Protein AF-A0A2U1PX44-F1 (afdb_monomer)

Mean predicted aligned error: 11.72 Å

InterPro domains:
  IPR012340 Nucleic acid-binding, OB-fold [G3DSA:2.40.50.140] (2-81)
  IPR012340 Nucleic acid-binding, OB-fold [G3DSA:2.40.50.140] (97-171)
  IPR012340 Nucleic acid-binding, OB-fold [SSF50249] (4-76)
  IPR012340 Nucleic acid-binding, OB-fold [SSF50249] (118-171)

Radius of gyration: 23.35 Å; Cα contacts (8 Å, |Δi|>4): 193; chains: 1; bounding box: 57×43×51 Å

Structure (mmCIF, N/CA/C/O backbone):
data_AF-A0A2U1PX44-F1
#
_entry.id   AF-A0A2U1PX44-F1
#
loop_
_atom_site.group_PDB
_atom_site.id
_atom_site.type_symbol
_atom_site.label_atom_id
_atom_site.label_alt_id
_atom_site.label_comp_id
_atom_site.label_asym_id
_atom_site.label_entity_id
_atom_site.label_seq_id
_atom_site.pdbx_PDB_ins_code
_atom_site.Cartn_x
_atom_site.Cartn_y
_atom_site.Cartn_z
_atom_site.occupancy
_atom_site.B_iso_or_equiv
_atom_site.auth_seq_id
_atom_site.auth_comp_id
_atom_site.auth_asym_id
_atom_site.auth_atom_id
_atom_site.pdbx_PDB_model_num
ATOM 1 N N . MET A 1 1 ? -5.163 -4.670 8.787 1.00 37.50 1 MET A N 1
ATOM 2 C CA . MET A 1 1 ? -5.429 -3.212 8.756 1.00 37.50 1 MET A CA 1
ATOM 3 C C . MET A 1 1 ? -4.093 -2.482 8.843 1.00 37.50 1 MET A C 1
ATOM 5 O O . MET A 1 1 ? -3.293 -2.815 9.706 1.00 37.50 1 MET A O 1
ATOM 9 N N . SER A 1 2 ? -3.795 -1.532 7.958 1.00 38.81 2 SER A N 1
ATOM 10 C CA . SER A 1 2 ? -2.548 -0.756 8.057 1.00 38.81 2 SER A CA 1
ATOM 11 C C . SER A 1 2 ? -2.774 0.462 8.952 1.00 38.81 2 SER A C 1
ATOM 13 O O . SER A 1 2 ? -3.614 1.300 8.639 1.00 38.81 2 SER A O 1
ATOM 15 N N . ILE A 1 3 ? -2.041 0.560 10.062 1.00 51.91 3 ILE A N 1
ATOM 16 C CA . ILE A 1 3 ? -2.049 1.731 10.943 1.00 51.91 3 ILE A CA 1
ATOM 17 C C . ILE A 1 3 ? -0.907 2.643 10.494 1.00 51.9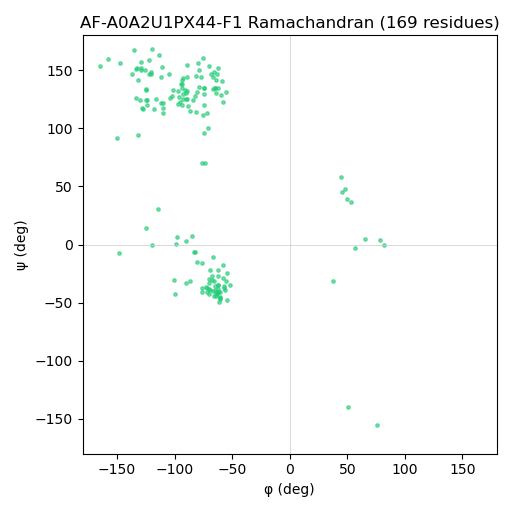1 3 ILE A C 1
ATOM 19 O O . ILE A 1 3 ? 0.258 2.245 10.475 1.00 51.91 3 ILE A O 1
ATOM 23 N N . ALA A 1 4 ? -1.230 3.870 10.097 1.00 47.62 4 ALA A N 1
ATOM 24 C CA . ALA A 1 4 ? -0.239 4.862 9.699 1.00 47.62 4 ALA A CA 1
ATOM 25 C C . ALA A 1 4 ? -0.179 5.976 10.745 1.00 47.62 4 ALA A C 1
ATOM 27 O O . ALA A 1 4 ? -1.179 6.649 10.983 1.00 47.62 4 ALA A O 1
ATOM 28 N N . ASN A 1 5 ? 1.000 6.204 11.329 1.00 45.47 5 ASN A N 1
ATOM 29 C CA . ASN A 1 5 ? 1.290 7.446 12.039 1.00 45.47 5 ASN A CA 1
ATOM 30 C C . ASN A 1 5 ? 2.309 8.241 11.220 1.00 45.47 5 ASN A C 1
ATOM 32 O O . ASN A 1 5 ? 3.438 7.782 11.064 1.00 45.47 5 ASN A O 1
ATOM 36 N N . SER A 1 6 ? 1.854 9.390 10.704 1.00 48.84 6 SER A N 1
ATOM 37 C CA . SER A 1 6 ? 2.526 10.548 10.076 1.00 48.84 6 SER A CA 1
ATOM 38 C C . SER A 1 6 ? 3.749 10.360 9.153 1.00 48.84 6 SER A C 1
ATOM 40 O O . SER A 1 6 ? 3.867 11.139 8.212 1.00 48.84 6 SER A O 1
ATOM 42 N N . ARG A 1 7 ? 4.630 9.363 9.322 1.00 52.38 7 ARG A N 1
ATOM 43 C CA . ARG A 1 7 ? 5.693 8.953 8.370 1.00 52.38 7 ARG A CA 1
ATOM 44 C C . ARG A 1 7 ? 6.034 7.455 8.376 1.00 52.38 7 ARG A C 1
ATOM 46 O O . ARG A 1 7 ? 6.789 7.010 7.516 1.00 52.38 7 ARG A O 1
ATOM 53 N N . ASN A 1 8 ? 5.483 6.669 9.304 1.00 62.00 8 ASN A N 1
ATOM 54 C CA . ASN A 1 8 ? 5.722 5.231 9.412 1.00 62.00 8 ASN A CA 1
ATOM 55 C C . ASN A 1 8 ? 4.393 4.467 9.380 1.00 62.00 8 ASN A C 1
ATOM 57 O O . ASN A 1 8 ? 3.496 4.716 10.185 1.00 62.00 8 ASN A O 1
ATOM 61 N N . SER A 1 9 ? 4.278 3.527 8.442 1.00 70.56 9 SER A N 1
ATOM 62 C CA . SER A 1 9 ? 3.198 2.544 8.417 1.00 70.56 9 SER A CA 1
ATOM 63 C C . SER A 1 9 ? 3.617 1.296 9.190 1.00 70.56 9 SER A C 1
ATOM 65 O O . SER A 1 9 ? 4.722 0.780 9.005 1.00 70.56 9 SER A O 1
ATOM 67 N N . VAL A 1 10 ? 2.726 0.822 10.056 1.00 81.62 10 VAL A N 1
ATOM 68 C CA . VAL A 1 10 ? 2.842 -0.450 10.767 1.00 81.62 10 VAL A CA 1
ATOM 69 C C . VAL A 1 10 ? 1.584 -1.259 10.483 1.00 81.62 10 VAL A C 1
ATOM 71 O O . VAL A 1 10 ? 0.464 -0.752 10.517 1.00 81.62 10 VAL A O 1
ATOM 74 N N . GLU A 1 11 ? 1.767 -2.525 10.148 1.00 84.62 11 GLU A N 1
ATOM 75 C CA . GLU A 1 11 ? 0.656 -3.434 9.905 1.00 84.62 11 GLU A CA 1
ATOM 76 C C . GLU A 1 11 ? 0.107 -3.956 11.233 1.00 84.62 11 GLU A C 1
ATOM 78 O O . GLU A 1 11 ? 0.881 -4.395 12.082 1.00 84.62 11 GLU A O 1
ATOM 83 N N . LEU A 1 12 ? -1.215 -3.902 11.407 1.00 89.00 12 LEU A N 1
ATOM 84 C CA . LEU A 1 12 ? -1.930 -4.579 12.483 1.00 89.00 12 LEU A CA 1
ATOM 85 C C . LEU A 1 12 ? -2.784 -5.706 11.898 1.00 89.00 12 LEU A C 1
ATOM 87 O O . LEU A 1 12 ? -3.692 -5.463 11.091 1.00 89.00 12 LEU A O 1
ATOM 91 N N . THR A 1 13 ? -2.525 -6.922 12.365 1.00 91.19 13 THR A N 1
ATOM 92 C CA . THR A 1 13 ? -3.356 -8.097 12.100 1.00 91.19 13 THR A CA 1
ATOM 93 C C . THR A 1 13 ? -4.338 -8.293 13.248 1.00 91.19 13 THR A C 1
ATOM 95 O O . THR A 1 13 ? -3.923 -8.407 14.401 1.00 91.19 13 THR A O 1
ATOM 98 N N . LEU A 1 14 ? -5.631 -8.307 12.926 1.00 92.69 14 LEU A N 1
ATOM 99 C CA . LEU A 1 14 ? -6.698 -8.693 13.847 1.00 92.69 14 LEU A CA 1
ATOM 100 C C . LEU A 1 14 ? -6.993 -10.183 13.643 1.00 92.69 14 LEU A C 1
ATOM 102 O O . LEU A 1 14 ? -6.968 -10.650 12.504 1.00 92.69 14 LEU A O 1
ATOM 106 N N . TRP A 1 15 ? -7.253 -10.897 14.732 1.00 90.88 15 TRP A N 1
ATOM 107 C CA . TRP A 1 15 ? -7.530 -12.336 14.773 1.00 90.88 15 TRP A CA 1
ATOM 108 C C . TRP A 1 15 ? -8.890 -12.612 15.418 1.00 90.88 15 TRP A C 1
ATOM 110 O O . TRP A 1 15 ? -9.381 -11.775 16.178 1.00 90.88 15 TRP A O 1
ATOM 120 N N . ASP A 1 16 ? -9.445 -13.791 15.135 1.00 91.56 16 ASP A N 1
ATOM 121 C CA . ASP A 1 16 ? -10.673 -14.327 15.738 1.00 91.56 16 ASP A CA 1
ATOM 122 C C . ASP A 1 16 ? -11.847 -13.327 15.680 1.00 91.56 16 ASP A C 1
ATOM 124 O O . ASP A 1 16 ? -12.011 -12.608 14.690 1.00 91.56 16 ASP A O 1
ATOM 128 N N . ASP A 1 17 ? -12.639 -13.237 16.750 1.00 89.50 17 ASP A N 1
ATOM 129 C CA . ASP A 1 17 ? -13.816 -12.369 16.859 1.00 89.50 17 ASP A CA 1
ATOM 130 C C . ASP A 1 17 ? -13.519 -10.902 16.505 1.00 89.50 17 ASP A C 1
ATOM 132 O O . ASP A 1 17 ? -14.353 -10.212 15.919 1.00 89.50 17 ASP A O 1
ATOM 136 N N . LEU A 1 18 ? -12.319 -10.401 16.821 1.00 88.12 18 LEU A N 1
ATOM 137 C CA . LEU A 1 18 ? -11.900 -9.034 16.485 1.00 88.12 18 LEU A CA 1
ATOM 138 C C . LEU A 1 18 ? -11.780 -8.819 14.973 1.00 88.12 18 LEU A C 1
ATOM 140 O O . LEU A 1 18 ? -11.991 -7.702 14.508 1.00 88.12 18 LEU A O 1
ATOM 144 N N . ALA A 1 19 ? -11.418 -9.852 14.212 1.00 88.75 19 ALA A N 1
ATOM 145 C CA . ALA A 1 19 ? -11.373 -9.785 12.756 1.00 88.75 19 ALA A CA 1
ATOM 146 C C . ALA A 1 19 ? -12.780 -9.852 12.148 1.00 88.75 19 ALA A C 1
ATOM 148 O O . ALA A 1 19 ? -13.071 -9.100 11.219 1.00 88.75 19 ALA A O 1
ATOM 149 N N . GLU A 1 20 ? -13.649 -10.710 12.687 1.00 87.94 20 GLU A N 1
ATOM 150 C CA . GLU A 1 20 ? -15.019 -10.897 12.190 1.00 87.94 20 GLU A CA 1
ATOM 151 C C . GLU A 1 20 ? -15.920 -9.693 12.485 1.00 87.94 20 GLU A C 1
ATOM 153 O O . GLU A 1 20 ? -16.726 -9.284 11.651 1.00 87.94 20 GLU A O 1
ATOM 158 N N . THR A 1 21 ? -15.758 -9.083 13.659 1.00 88.62 21 THR A N 1
ATOM 159 C CA . THR A 1 21 ? -16.564 -7.932 14.098 1.00 88.62 21 THR A CA 1
ATOM 160 C C . THR A 1 21 ? -16.059 -6.590 13.568 1.00 88.62 21 THR A C 1
ATOM 162 O O . THR A 1 21 ? -16.729 -5.567 13.737 1.00 88.62 21 THR A O 1
ATOM 165 N N . PHE A 1 22 ? -14.902 -6.557 12.897 1.00 89.06 22 PHE A N 1
ATOM 166 C CA . PHE A 1 22 ? -14.344 -5.323 12.358 1.00 89.06 22 PHE A CA 1
ATOM 167 C C . PHE A 1 22 ? -15.156 -4.823 11.151 1.00 89.06 22 PHE A C 1
ATOM 169 O O . PHE A 1 22 ? -14.978 -5.266 10.015 1.00 89.06 22 PHE A O 1
ATOM 176 N N . GLN A 1 23 ? -16.028 -3.841 11.386 1.00 88.12 23 GLN A N 1
ATOM 177 C CA . GLN A 1 23 ? -16.925 -3.259 10.379 1.00 88.12 23 GLN A CA 1
ATOM 178 C C . GLN A 1 23 ? -16.199 -2.308 9.416 1.00 88.12 23 GLN A C 1
ATOM 180 O O . GLN A 1 23 ? -16.382 -1.089 9.448 1.00 88.12 23 GLN A O 1
ATOM 185 N N . LYS A 1 24 ? -15.356 -2.865 8.544 1.00 84.81 24 LYS A N 1
ATOM 186 C CA . LYS A 1 24 ? -14.549 -2.095 7.591 1.00 84.81 24 LYS A CA 1
ATOM 187 C C . LYS A 1 24 ? -15.394 -1.154 6.722 1.00 84.81 24 LYS A C 1
ATOM 189 O O . LYS A 1 24 ? -15.055 0.020 6.614 1.00 84.81 24 LYS A O 1
ATOM 194 N N . ASP A 1 25 ? -16.492 -1.647 6.154 1.00 84.12 25 ASP A N 1
ATOM 195 C CA . ASP A 1 25 ? -17.314 -0.865 5.221 1.00 84.12 25 ASP A CA 1
ATOM 196 C C . ASP A 1 25 ? -17.976 0.341 5.898 1.00 84.12 25 ASP A C 1
ATOM 198 O O . ASP A 1 25 ? -18.078 1.415 5.307 1.00 84.12 25 ASP A O 1
ATOM 202 N N . GLU A 1 26 ? -18.376 0.201 7.162 1.00 87.62 26 GLU A N 1
ATOM 203 C CA . GLU A 1 26 ? -18.936 1.305 7.945 1.00 87.62 26 GLU A CA 1
ATOM 204 C C . GLU A 1 26 ? -17.857 2.328 8.316 1.00 87.62 26 GLU A C 1
ATOM 206 O O . GLU A 1 26 ? -18.065 3.533 8.180 1.00 87.62 26 GLU A O 1
ATOM 211 N N . ILE A 1 27 ? -16.661 1.862 8.694 1.00 87.25 27 ILE A N 1
ATOM 212 C CA . ILE A 1 27 ? -15.496 2.721 8.959 1.00 87.25 27 ILE A CA 1
ATOM 213 C C . ILE A 1 27 ? -15.073 3.496 7.701 1.00 87.25 27 ILE A C 1
ATOM 215 O O . ILE A 1 27 ? -14.627 4.649 7.784 1.00 87.25 27 ILE A O 1
ATOM 219 N N . ASP A 1 28 ? -15.204 2.885 6.525 1.00 81.62 28 ASP A N 1
ATOM 220 C CA . ASP A 1 28 ? -14.840 3.509 5.259 1.00 81.62 28 ASP A CA 1
ATOM 221 C C . ASP A 1 28 ? -15.788 4.647 4.863 1.00 81.62 28 ASP A C 1
ATOM 223 O O . ASP A 1 28 ? -15.316 5.645 4.314 1.00 81.62 28 ASP A O 1
ATOM 227 N N . LYS A 1 29 ? -17.063 4.573 5.266 1.00 84.81 29 LYS A N 1
ATOM 228 C CA . LYS A 1 29 ? -18.071 5.634 5.079 1.00 84.81 29 LYS A CA 1
ATOM 229 C C . LYS A 1 29 ? -17.923 6.818 6.043 1.00 84.81 29 LYS A C 1
ATOM 231 O O . LYS A 1 29 ? -18.512 7.872 5.804 1.00 84.81 29 LYS A O 1
ATOM 236 N N . LEU A 1 30 ? -17.168 6.676 7.137 1.00 87.25 30 LEU A N 1
ATOM 237 C CA . LEU A 1 30 ? -16.970 7.761 8.103 1.00 87.25 30 LEU A CA 1
ATOM 238 C C . LEU A 1 30 ? -16.194 8.936 7.493 1.00 87.25 30 LEU A C 1
ATOM 240 O O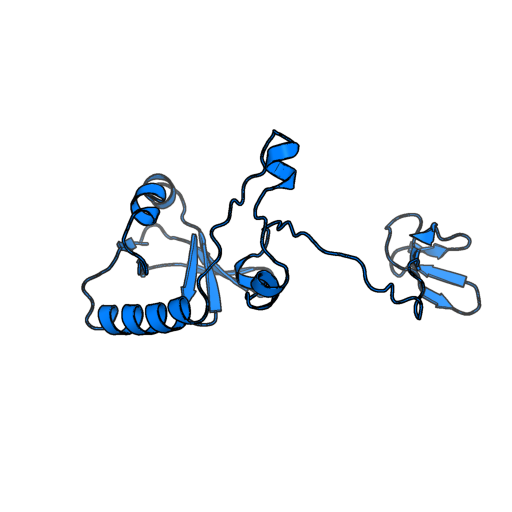 . LEU A 1 30 ? -15.281 8.758 6.681 1.00 87.25 30 LEU A O 1
ATOM 244 N N . GLN A 1 31 ? -16.495 10.147 7.971 1.00 82.88 31 GLN A N 1
ATOM 245 C CA . GLN A 1 31 ? -15.763 11.350 7.585 1.00 82.88 31 GLN A CA 1
ATOM 246 C C . GLN A 1 31 ? -14.270 11.197 7.913 1.00 82.88 31 GLN A C 1
ATOM 248 O O . GLN A 1 31 ? -13.883 10.966 9.060 1.00 82.88 31 GLN A O 1
ATOM 253 N N . LYS A 1 32 ? -13.419 11.340 6.893 1.00 81.50 32 LYS A N 1
ATOM 254 C CA . LYS A 1 32 ? -11.963 11.243 7.041 1.00 81.50 32 LYS A CA 1
ATOM 255 C C . LYS A 1 32 ? -11.381 12.549 7.629 1.00 81.50 32 LYS A C 1
ATOM 257 O O . LYS A 1 32 ? -11.920 13.627 7.368 1.00 81.50 32 LYS A O 1
ATOM 262 N N . PRO A 1 33 ? -10.267 12.490 8.388 1.00 83.69 33 PRO A N 1
ATOM 263 C CA . PRO A 1 33 ? -9.512 11.295 8.773 1.00 83.69 33 PRO A CA 1
ATOM 264 C C . PRO A 1 33 ? -10.167 10.531 9.933 1.00 83.69 33 PRO A C 1
ATOM 266 O O . PRO A 1 33 ? -10.565 11.127 10.930 1.00 83.69 33 PRO A O 1
ATOM 269 N N . VAL A 1 34 ? -10.226 9.202 9.814 1.00 85.75 34 VAL A N 1
ATOM 270 C CA . VAL A 1 34 ? -10.674 8.320 10.903 1.00 85.75 34 VAL A CA 1
ATOM 271 C C . VAL A 1 34 ? -9.464 7.934 11.741 1.00 85.75 34 VAL A C 1
ATOM 273 O O . VAL A 1 34 ? -8.486 7.408 11.210 1.00 85.75 34 VAL A O 1
ATOM 276 N N . ILE A 1 35 ? -9.538 8.177 13.047 1.00 87.06 35 ILE A N 1
ATOM 277 C CA . ILE A 1 35 ? -8.490 7.804 13.996 1.00 87.06 35 ILE A CA 1
ATOM 278 C C . ILE A 1 35 ? -8.953 6.572 14.761 1.00 87.06 35 ILE A C 1
ATOM 280 O O . ILE A 1 35 ? -10.034 6.572 15.346 1.00 87.06 35 ILE A O 1
ATOM 284 N N . ILE A 1 36 ? -8.133 5.524 14.766 1.00 89.31 36 ILE A N 1
ATOM 285 C CA . ILE A 1 36 ? -8.415 4.292 15.503 1.00 89.31 36 ILE A CA 1
ATOM 286 C C . ILE A 1 36 ? -7.319 4.109 16.544 1.00 89.31 36 ILE A C 1
ATOM 288 O O . ILE A 1 36 ? -6.146 3.966 16.199 1.00 89.31 36 ILE A O 1
ATOM 292 N N . ALA A 1 37 ? -7.703 4.136 17.818 1.00 89.75 37 ALA A N 1
ATOM 293 C CA . ALA A 1 37 ? -6.812 3.779 18.913 1.00 89.75 37 ALA A CA 1
ATOM 294 C C . ALA A 1 37 ? -6.937 2.283 19.177 1.00 89.75 37 ALA A C 1
ATOM 296 O O . ALA A 1 37 ? -8.050 1.784 19.318 1.00 89.75 37 ALA A O 1
ATOM 297 N N . VAL A 1 38 ? -5.809 1.580 19.255 1.00 91.75 38 VAL A N 1
ATOM 298 C CA . VAL A 1 38 ? -5.776 0.139 19.524 1.00 91.75 38 VAL A CA 1
ATOM 299 C C . VAL A 1 38 ? -4.893 -0.120 20.736 1.00 91.75 38 VAL A C 1
ATOM 301 O O . VAL A 1 38 ? -3.796 0.432 20.834 1.00 91.75 38 VAL A O 1
ATOM 304 N N . THR A 1 39 ? -5.369 -0.944 21.665 1.00 92.12 39 THR A N 1
ATOM 305 C CA . THR A 1 39 ? -4.675 -1.276 22.915 1.00 92.12 39 THR A CA 1
ATOM 306 C C . THR A 1 39 ? -4.261 -2.748 22.959 1.00 92.12 39 THR A C 1
ATOM 308 O O . THR A 1 39 ? -4.731 -3.573 22.175 1.00 92.12 39 THR A O 1
ATOM 311 N N . SER A 1 40 ? -3.333 -3.082 23.863 1.00 93.75 40 SER A N 1
ATOM 312 C CA . SER A 1 40 ? -2.929 -4.467 24.172 1.00 93.75 40 SER A CA 1
ATOM 313 C C . SER A 1 40 ? -2.499 -5.309 22.958 1.00 93.75 40 SER A C 1
ATOM 315 O O . SER A 1 40 ? -2.800 -6.499 22.877 1.00 93.75 40 SER A O 1
ATOM 317 N N . CYS A 1 41 ? -1.826 -4.703 21.979 1.00 93.62 41 CYS A N 1
ATOM 318 C CA . CYS A 1 41 ? -1.297 -5.420 20.817 1.00 93.62 41 CYS A CA 1
ATOM 319 C C . CYS A 1 41 ? 0.032 -6.107 21.145 1.00 93.62 41 CYS A C 1
ATOM 321 O O . CYS A 1 41 ? 0.876 -5.554 21.852 1.00 93.62 41 CYS A O 1
ATOM 323 N N . ARG A 1 42 ? 0.270 -7.277 20.551 1.00 93.69 42 ARG A N 1
ATOM 324 C CA . ARG A 1 42 ? 1.586 -7.915 20.545 1.00 93.69 42 ARG A CA 1
ATOM 325 C C . ARG A 1 42 ? 2.442 -7.303 19.442 1.00 93.69 42 ARG A C 1
ATOM 327 O O . ARG A 1 42 ? 2.034 -7.286 18.285 1.00 93.69 42 ARG A O 1
ATOM 334 N N . VAL A 1 43 ? 3.646 -6.858 19.792 1.00 93.56 43 VAL A N 1
ATOM 335 C CA . VAL A 1 43 ? 4.647 -6.386 18.826 1.00 93.56 43 VAL A CA 1
ATOM 336 C C . VAL A 1 43 ? 5.508 -7.562 18.372 1.00 93.56 43 VAL A C 1
ATOM 338 O O . VAL A 1 43 ? 6.007 -8.330 19.196 1.00 93.56 43 VAL A O 1
ATOM 341 N N . SER A 1 44 ? 5.705 -7.702 17.066 1.00 91.62 44 SER A N 1
ATOM 342 C CA . SER A 1 44 ? 6.607 -8.684 16.466 1.00 91.62 44 SER A CA 1
ATOM 343 C C . SER A 1 44 ? 7.454 -8.049 15.361 1.00 91.62 44 SER A C 1
ATOM 345 O O . SER A 1 44 ? 7.231 -6.911 14.937 1.00 91.62 44 SER A O 1
ATOM 347 N N . LYS A 1 45 ? 8.481 -8.778 14.920 1.00 92.00 45 LYS A N 1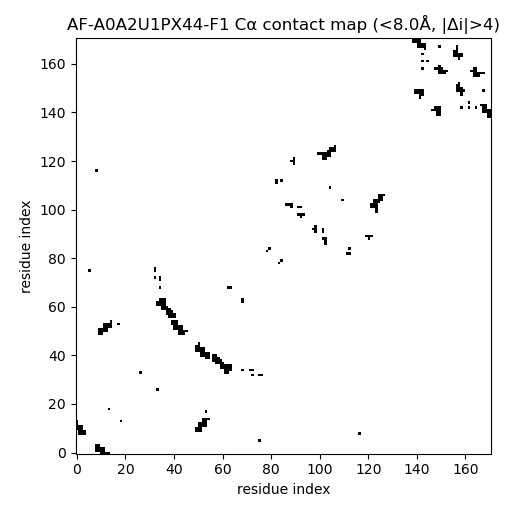
ATOM 348 C CA . LYS A 1 45 ? 9.374 -8.351 13.845 1.00 92.00 45 LYS A CA 1
ATOM 349 C C . LYS A 1 45 ? 9.469 -9.465 12.810 1.00 92.00 45 LYS A C 1
ATOM 351 O O . LYS A 1 45 ? 9.952 -10.548 13.124 1.00 92.00 45 LYS A O 1
ATOM 356 N N . TYR A 1 46 ? 9.033 -9.188 11.588 1.00 81.88 46 TYR A N 1
ATOM 357 C CA . TYR A 1 46 ? 9.058 -10.126 10.467 1.00 81.88 46 TYR A CA 1
ATOM 358 C C . TYR A 1 46 ? 9.827 -9.498 9.304 1.00 81.88 46 TYR A C 1
ATOM 360 O O . TYR A 1 46 ? 9.540 -8.369 8.916 1.00 81.88 46 TYR A O 1
ATOM 368 N N . TYR A 1 47 ? 10.866 -10.172 8.795 1.00 82.75 47 TYR A N 1
ATOM 369 C CA . TYR A 1 47 ? 11.781 -9.625 7.771 1.00 82.75 47 TYR A CA 1
ATOM 370 C C . TYR A 1 47 ? 12.237 -8.182 8.051 1.00 82.75 47 TYR A C 1
ATOM 372 O O . TYR A 1 47 ? 12.241 -7.310 7.185 1.00 82.75 47 TYR A O 1
ATOM 380 N N . ASN A 1 48 ? 12.609 -7.915 9.303 1.00 83.31 48 ASN A N 1
ATOM 381 C CA . ASN A 1 48 ? 13.040 -6.602 9.779 1.00 83.31 48 ASN A CA 1
ATOM 382 C C . ASN A 1 48 ? 11.964 -5.487 9.755 1.00 83.31 48 ASN A C 1
ATOM 384 O O . ASN A 1 48 ? 12.274 -4.350 10.107 1.00 83.31 48 ASN A O 1
ATOM 388 N N . LYS A 1 49 ? 10.706 -5.798 9.412 1.00 82.88 49 LYS A N 1
ATOM 389 C CA . LYS A 1 49 ? 9.544 -4.904 9.532 1.00 82.88 49 LYS A CA 1
ATOM 390 C C . LYS A 1 49 ? 8.842 -5.149 10.875 1.00 82.88 49 LYS A C 1
ATOM 392 O O . LYS A 1 49 ? 8.642 -6.296 11.273 1.00 82.88 49 LYS A O 1
ATOM 397 N N . LEU A 1 50 ? 8.494 -4.075 11.586 1.00 88.06 50 LEU A N 1
ATOM 398 C CA . LEU A 1 50 ? 7.660 -4.160 12.790 1.00 88.06 50 LEU A CA 1
ATOM 399 C C . LEU A 1 50 ? 6.212 -4.434 12.384 1.00 88.06 50 LEU A C 1
ATOM 401 O O . LEU A 1 50 ? 5.696 -3.790 11.469 1.00 88.06 50 LEU A O 1
ATOM 405 N N . GLN A 1 51 ? 5.574 -5.366 13.081 1.00 90.25 51 GLN A N 1
ATOM 406 C CA . GLN A 1 51 ? 4.172 -5.723 12.901 1.00 90.25 51 GLN A CA 1
ATOM 407 C C . GLN A 1 51 ? 3.486 -5.804 14.265 1.00 90.25 51 GLN A C 1
ATOM 409 O O . GLN A 1 51 ? 4.115 -6.083 15.289 1.00 90.25 51 GLN A O 1
ATOM 414 N N . LEU A 1 52 ? 2.189 -5.529 14.270 1.00 92.94 52 LEU A N 1
ATOM 415 C CA . LEU A 1 52 ? 1.315 -5.659 15.422 1.00 92.94 52 LEU A CA 1
ATOM 416 C C . LEU A 1 52 ? 0.339 -6.805 15.172 1.00 92.94 52 LEU A C 1
ATOM 418 O O . LEU A 1 52 ? -0.138 -7.015 14.057 1.00 92.94 52 LEU A O 1
ATOM 422 N N . SER A 1 53 ? 0.009 -7.542 16.220 1.00 93.62 53 SER A N 1
ATOM 423 C CA . SER A 1 53 ? -1.050 -8.547 16.188 1.00 93.62 53 SER A CA 1
ATOM 424 C C . SER A 1 53 ? -1.967 -8.363 17.384 1.00 93.62 53 SER A C 1
ATOM 426 O O . SER A 1 53 ? -1.493 -8.048 18.481 1.00 93.62 53 SER A O 1
ATOM 428 N N . SER A 1 54 ? -3.270 -8.549 17.182 1.00 94.62 54 SER A N 1
ATOM 429 C CA . SER A 1 54 ? -4.221 -8.550 18.286 1.00 94.62 54 SER A CA 1
ATOM 430 C C . SER A 1 54 ? -3.929 -9.694 19.257 1.00 94.62 54 SER A C 1
ATOM 432 O O . SER A 1 54 ? -3.370 -10.732 18.901 1.00 94.62 54 SER A O 1
ATOM 434 N N . THR A 1 55 ? -4.304 -9.475 20.508 1.00 92.62 55 THR A N 1
ATOM 435 C CA . THR A 1 55 ? -4.347 -10.465 21.581 1.00 92.62 55 THR A CA 1
ATOM 436 C C . THR A 1 55 ? -5.793 -10.571 22.077 1.00 92.62 55 THR A C 1
ATOM 438 O O . THR A 1 55 ? -6.594 -9.684 21.771 1.00 92.62 55 THR A O 1
ATOM 441 N N . PRO A 1 56 ? -6.145 -11.576 22.899 1.00 91.25 56 PRO A N 1
ATOM 442 C CA . PRO A 1 56 ? -7.474 -11.639 23.517 1.00 91.25 56 PRO A CA 1
ATOM 443 C C . PRO A 1 56 ? -7.838 -10.407 24.369 1.00 91.25 56 PRO A C 1
ATOM 445 O O . PRO A 1 56 ? -9.005 -10.183 24.661 1.00 91.25 56 PRO A O 1
ATOM 448 N N . ALA A 1 57 ? -6.851 -9.597 24.772 1.00 92.06 57 ALA A N 1
ATOM 449 C CA . ALA A 1 57 ? -7.054 -8.359 25.525 1.00 92.06 57 ALA A CA 1
ATOM 450 C C . ALA A 1 57 ? -7.041 -7.094 24.642 1.00 92.06 57 ALA A C 1
ATOM 452 O O . ALA A 1 57 ? -7.017 -5.980 25.174 1.00 92.06 57 ALA A O 1
ATOM 453 N N . THR A 1 58 ? -6.981 -7.237 23.312 1.00 93.56 58 THR A N 1
ATOM 454 C CA . THR A 1 58 ? -6.969 -6.111 22.372 1.00 93.56 58 THR A CA 1
ATOM 455 C C . THR A 1 58 ? -8.346 -5.480 22.255 1.00 93.56 58 THR A C 1
ATOM 457 O O . THR A 1 58 ? -9.322 -6.152 21.952 1.00 93.56 58 THR A O 1
ATOM 460 N N . TYR A 1 59 ? -8.394 -4.158 22.405 1.00 91.44 59 TYR A N 1
ATOM 461 C CA . TYR A 1 59 ? -9.570 -3.352 22.097 1.00 91.44 59 TYR A CA 1
ATOM 462 C C . TYR A 1 59 ? -9.200 -2.296 21.063 1.00 91.44 59 TYR A C 1
ATOM 464 O O . TYR A 1 59 ? -8.076 -1.783 21.064 1.00 91.44 59 TYR A O 1
ATOM 472 N N . TYR A 1 60 ? -10.148 -1.953 20.193 1.00 91.44 60 TYR A N 1
ATOM 473 C CA . TYR A 1 60 ? -10.027 -0.808 19.301 1.00 91.44 60 TYR A CA 1
ATOM 474 C C . TYR A 1 60 ? -11.162 0.186 19.544 1.00 91.44 60 TYR A C 1
ATOM 476 O O . TYR A 1 60 ? -12.289 -0.187 19.860 1.00 91.44 60 TYR A O 1
ATOM 484 N N . TYR A 1 61 ? -10.857 1.467 19.371 1.00 91.06 61 TYR A N 1
ATOM 485 C CA . TYR A 1 61 ? -11.796 2.566 19.540 1.00 91.06 61 TYR A CA 1
ATOM 486 C C . TYR A 1 61 ? -11.730 3.462 18.313 1.00 91.06 61 TYR A C 1
ATOM 488 O O . TYR A 1 61 ? -10.658 3.956 17.959 1.00 91.06 61 TYR A O 1
ATOM 496 N N . ILE A 1 62 ? -12.875 3.677 17.671 1.00 90.25 62 ILE A N 1
ATOM 497 C CA . ILE A 1 62 ? -13.001 4.549 16.503 1.00 90.25 62 ILE A CA 1
ATOM 498 C C . ILE A 1 62 ? -13.313 5.963 16.991 1.00 90.25 62 ILE A C 1
ATOM 500 O O . ILE A 1 62 ? -14.272 6.161 17.731 1.00 90.25 62 ILE A O 1
ATOM 504 N N . ASN A 1 63 ? -12.504 6.937 16.571 1.00 89.19 63 ASN A N 1
ATOM 505 C CA . ASN A 1 63 ? -12.577 8.344 16.972 1.00 89.19 63 ASN A CA 1
ATOM 506 C C . ASN A 1 63 ? -12.782 8.516 18.493 1.00 89.19 63 ASN A C 1
ATOM 508 O O . ASN A 1 63 ? -13.771 9.114 18.927 1.00 89.19 63 ASN A O 1
ATOM 512 N N . PRO A 1 64 ? -11.870 7.969 19.322 1.00 88.94 64 PRO A N 1
ATOM 513 C CA . PRO A 1 64 ? -12.018 8.020 20.770 1.00 88.94 64 PRO A CA 1
ATOM 514 C C . PRO A 1 64 ? -11.973 9.467 21.261 1.00 88.94 64 PRO A C 1
ATOM 516 O O . PRO A 1 64 ? -11.168 10.265 20.784 1.00 88.94 64 PRO A O 1
ATOM 519 N N . LYS A 1 65 ? -12.793 9.798 22.261 1.00 87.06 65 LYS A N 1
ATOM 520 C CA . LYS A 1 65 ? -12.839 11.133 22.880 1.00 87.06 65 LYS A CA 1
ATOM 521 C C . LYS A 1 65 ? -11.612 11.369 23.772 1.00 87.06 65 LYS A C 1
ATOM 523 O O . LYS A 1 65 ? -11.721 11.379 24.994 1.00 87.06 65 LYS A O 1
ATOM 528 N N . ILE A 1 66 ? -10.442 11.510 23.155 1.00 86.31 66 ILE A N 1
ATOM 529 C CA . ILE A 1 66 ? -9.179 11.846 23.819 1.00 86.31 66 ILE A CA 1
ATOM 530 C C . ILE A 1 66 ? -8.812 13.311 23.542 1.00 86.31 66 ILE A C 1
ATOM 532 O O . ILE A 1 66 ? -9.085 13.796 22.442 1.00 86.31 66 ILE A O 1
ATOM 536 N N . PRO A 1 67 ? -8.160 14.017 24.484 1.00 83.19 67 PRO A N 1
ATOM 537 C CA . PRO A 1 67 ? -7.789 15.426 24.309 1.00 83.19 67 PRO A CA 1
ATOM 538 C C . PRO A 1 67 ? -6.951 15.699 23.052 1.00 83.19 67 PRO A C 1
ATOM 540 O O . PRO A 1 67 ? -7.056 16.754 22.441 1.00 83.19 67 PRO A O 1
ATOM 543 N N . GLN A 1 68 ? -6.128 14.733 22.642 1.00 83.31 68 GLN A N 1
ATOM 544 C CA . GLN A 1 68 ? -5.226 14.853 21.499 1.00 83.31 68 GLN A CA 1
ATOM 545 C C . GLN A 1 68 ? -5.909 14.575 20.149 1.00 83.31 68 GLN A C 1
ATOM 547 O O . GLN A 1 68 ? -5.275 14.742 19.108 1.00 83.31 68 GLN A O 1
ATOM 552 N N . LEU A 1 69 ? -7.178 14.138 20.131 1.00 82.69 69 LEU A N 1
ATOM 553 C CA . LEU A 1 69 ? -7.846 13.717 18.895 1.00 82.69 69 LEU A CA 1
ATOM 554 C C . LEU A 1 69 ? -7.909 14.864 17.879 1.00 82.69 69 LEU A C 1
ATOM 556 O O . LEU A 1 69 ? -7.595 14.654 16.709 1.00 82.69 69 LEU A O 1
ATOM 560 N N . GLU A 1 70 ? -8.269 16.070 18.321 1.00 83.50 70 GLU A N 1
ATOM 561 C CA . GLU A 1 70 ? -8.362 17.251 17.453 1.00 83.50 70 GLU A CA 1
ATOM 562 C C . GLU A 1 70 ? -7.008 17.609 16.837 1.00 83.50 70 GLU A C 1
ATOM 564 O O . GLU A 1 70 ? -6.923 17.894 15.641 1.00 83.50 70 GLU A O 1
ATOM 569 N N . GLN A 1 71 ? -5.933 17.518 17.627 1.00 85.69 71 GLN A N 1
ATOM 570 C CA . GLN A 1 71 ? -4.575 17.735 17.142 1.00 85.69 71 GLN A CA 1
ATOM 571 C C . GLN A 1 71 ? -4.211 16.708 16.062 1.00 85.69 71 GLN A C 1
ATOM 573 O O . GLN A 1 71 ? -3.775 17.096 14.977 1.00 85.69 71 GLN A O 1
ATOM 578 N N . TYR A 1 72 ? -4.442 15.414 16.309 1.00 84.00 72 TYR A N 1
ATOM 579 C CA . TYR A 1 72 ? -4.156 14.368 15.324 1.00 84.00 72 TYR A CA 1
ATOM 580 C C . TYR A 1 72 ? -4.985 14.531 14.051 1.00 84.00 72 TYR A C 1
ATOM 582 O O . TYR A 1 72 ? -4.460 14.378 12.948 1.00 84.00 72 TYR A O 1
ATOM 590 N N . GLN A 1 73 ? -6.262 14.893 14.175 1.00 83.06 73 GLN A N 1
ATOM 591 C CA . GLN A 1 73 ? -7.105 15.177 13.020 1.00 83.06 73 GLN A CA 1
ATOM 592 C C . GLN A 1 73 ? -6.591 16.384 12.230 1.00 83.06 73 GLN A C 1
ATOM 594 O O . GLN A 1 73 ? -6.552 16.323 11.003 1.00 83.06 73 GLN A O 1
ATOM 599 N N . ALA A 1 74 ? -6.173 17.463 12.895 1.00 83.50 74 ALA A N 1
ATOM 600 C CA . ALA A 1 74 ? -5.639 1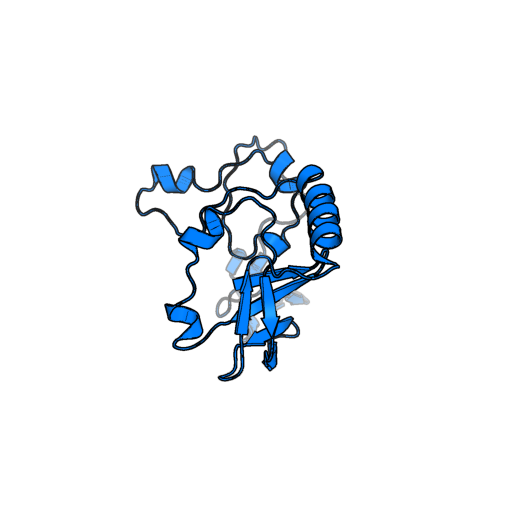8.652 12.237 1.00 83.50 74 ALA A CA 1
ATOM 601 C C . ALA A 1 74 ? -4.308 18.371 11.519 1.00 83.50 74 ALA A C 1
ATOM 603 O O . ALA A 1 74 ? -4.132 18.774 10.368 1.00 83.50 74 ALA A O 1
ATOM 604 N N . GLU A 1 75 ? -3.386 17.652 12.164 1.00 82.62 75 GLU A N 1
ATOM 605 C CA . GLU A 1 75 ? -2.119 17.220 11.562 1.00 82.62 75 GLU A CA 1
ATOM 606 C C . GLU A 1 75 ? -2.358 16.331 10.338 1.00 82.62 75 GLU A C 1
ATOM 608 O O . GLU A 1 75 ? -1.781 16.563 9.273 1.00 82.62 75 GLU A O 1
ATOM 613 N N . TYR A 1 76 ? -3.267 15.361 10.452 1.00 78.81 76 TYR A N 1
ATOM 614 C CA . TYR A 1 76 ? -3.579 14.456 9.352 1.00 78.81 76 TYR A CA 1
ATOM 615 C C . TYR A 1 76 ? -4.308 15.169 8.209 1.00 78.81 76 TYR A C 1
ATOM 617 O O . TYR A 1 76 ? -3.987 14.930 7.050 1.00 78.81 76 TYR A O 1
ATOM 625 N N . ARG A 1 77 ? -5.230 16.099 8.499 1.00 81.38 77 ARG A N 1
ATOM 626 C CA . ARG A 1 77 ? -5.877 16.942 7.475 1.00 81.38 77 ARG A CA 1
ATOM 627 C C . ARG A 1 77 ? -4.861 17.796 6.725 1.00 81.38 77 ARG A C 1
ATOM 629 O O . ARG A 1 77 ? -4.954 17.898 5.508 1.00 81.38 77 ARG A O 1
ATOM 636 N N . LYS A 1 78 ? -3.871 18.376 7.413 1.00 80.25 78 LYS A N 1
ATOM 637 C CA . LYS A 1 78 ? -2.784 19.116 6.750 1.00 80.25 78 LYS A CA 1
ATOM 638 C C . LYS A 1 78 ? -2.003 18.214 5.794 1.00 80.25 78 LYS A C 1
ATOM 640 O O . LYS A 1 78 ? -1.792 18.602 4.652 1.00 80.25 78 LYS A O 1
ATOM 645 N N . LEU A 1 79 ? -1.618 17.012 6.228 1.00 74.06 79 LEU A N 1
ATOM 646 C CA . LEU A 1 79 ? -0.909 16.051 5.374 1.00 74.06 79 LEU A CA 1
ATOM 647 C C . LEU A 1 79 ? -1.762 15.586 4.182 1.00 74.06 79 LEU A C 1
ATOM 649 O O . LEU A 1 79 ? -1.273 15.562 3.056 1.00 74.06 79 LEU A O 1
ATOM 653 N N . PHE A 1 80 ? -3.037 15.277 4.419 1.00 71.06 80 PHE A N 1
ATOM 654 C CA . PHE A 1 80 ? -3.987 14.845 3.394 1.00 71.06 80 PHE A CA 1
ATOM 655 C C . PHE A 1 80 ? -4.255 15.943 2.358 1.00 71.06 80 PHE A C 1
ATOM 657 O O . PHE A 1 80 ? -4.278 15.668 1.167 1.00 71.06 80 PHE A O 1
ATOM 664 N N . ASN A 1 81 ? -4.410 17.198 2.786 1.00 75.62 81 ASN A N 1
ATOM 665 C CA . ASN A 1 81 ? -4.634 18.319 1.870 1.00 75.62 81 ASN A CA 1
ATOM 666 C C . ASN A 1 81 ? -3.410 18.611 0.991 1.00 75.62 81 ASN A C 1
ATOM 668 O O . ASN A 1 81 ? -3.568 19.083 -0.130 1.00 75.62 81 ASN A O 1
ATOM 672 N N . LEU A 1 82 ? -2.197 18.352 1.491 1.00 73.38 82 LEU A N 1
ATOM 673 C CA . LEU A 1 82 ? -0.968 18.515 0.712 1.00 73.38 82 LEU A CA 1
ATOM 674 C C . LEU A 1 82 ? -0.818 17.426 -0.353 1.00 73.38 82 LEU A C 1
ATOM 676 O O . LEU A 1 82 ? -0.302 17.699 -1.434 1.00 73.38 82 LEU A O 1
ATOM 680 N N . ASN A 1 83 ? -1.232 16.197 -0.042 1.00 73.69 83 ASN A N 1
ATOM 681 C CA . ASN A 1 83 ? -1.174 15.086 -0.977 1.00 73.69 83 ASN A CA 1
ATOM 682 C C . ASN A 1 83 ? -2.299 14.082 -0.685 1.00 73.69 83 ASN A C 1
ATOM 684 O O . ASN A 1 83 ? -2.120 13.191 0.155 1.00 73.69 83 ASN A O 1
ATOM 688 N N . PRO A 1 84 ? -3.467 14.236 -1.332 1.00 78.50 84 PRO A N 1
ATOM 689 C CA . PRO A 1 84 ? -4.591 13.356 -1.077 1.00 78.50 84 PRO A CA 1
ATOM 690 C C . PRO A 1 84 ? -4.235 11.927 -1.517 1.00 78.50 84 PRO A C 1
ATOM 692 O O . PRO A 1 84 ? -3.667 11.738 -2.597 1.00 78.50 84 PRO A O 1
ATOM 695 N N . PRO A 1 85 ? -4.538 10.909 -0.693 1.00 81.62 85 PRO A N 1
ATOM 696 C CA . PRO A 1 85 ? -4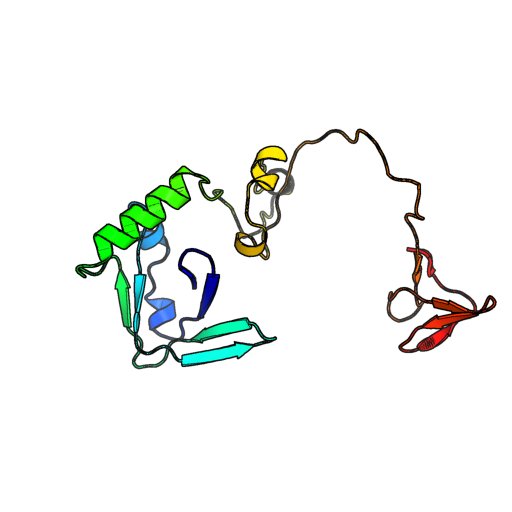.348 9.523 -1.068 1.00 81.62 85 PRO A CA 1
ATOM 697 C C . PRO A 1 85 ? -5.234 9.172 -2.261 1.00 81.62 85 PRO A C 1
ATOM 699 O O . PRO A 1 85 ? -6.354 9.661 -2.401 1.00 81.62 85 PRO A O 1
ATOM 702 N N . LEU A 1 86 ? -4.722 8.286 -3.106 1.00 87.19 86 LEU A N 1
ATOM 703 C CA . LEU A 1 86 ? -5.430 7.801 -4.276 1.00 87.19 86 LEU A CA 1
ATOM 704 C C . LEU A 1 86 ? -6.524 6.819 -3.856 1.00 87.19 86 LEU A C 1
ATOM 706 O O . LEU A 1 86 ? -6.283 5.904 -3.063 1.00 87.19 86 LEU A O 1
ATOM 710 N N . GLU A 1 87 ? -7.708 6.977 -4.438 1.00 87.19 87 GLU A N 1
ATOM 711 C CA . GLU A 1 87 ? -8.765 5.974 -4.363 1.00 87.19 87 GLU A CA 1
ATOM 712 C C . GLU A 1 87 ? -8.375 4.782 -5.240 1.00 87.19 87 GLU A C 1
ATOM 714 O O . GLU A 1 87 ? -8.250 4.897 -6.459 1.00 87.19 87 GLU A O 1
ATOM 719 N N . ILE A 1 88 ? -8.118 3.638 -4.607 1.00 89.81 88 ILE A N 1
ATOM 720 C CA . ILE A 1 88 ? -7.564 2.458 -5.274 1.00 89.81 88 ILE A CA 1
ATOM 721 C C . ILE A 1 88 ? -8.425 1.222 -5.057 1.00 89.81 88 ILE A C 1
ATOM 723 O O . ILE A 1 88 ? -9.009 1.002 -3.997 1.00 89.81 88 ILE A O 1
ATOM 727 N N . VAL A 1 89 ? -8.381 0.342 -6.045 1.00 89.44 89 VAL A N 1
ATOM 728 C CA . VAL A 1 89 ? -8.965 -0.991 -6.032 1.00 89.44 89 VAL A CA 1
ATOM 729 C C . VAL A 1 89 ? -7.830 -2.009 -5.983 1.00 89.44 89 VAL A C 1
ATOM 731 O O . VAL A 1 89 ? -6.994 -2.076 -6.886 1.00 89.44 89 VAL A O 1
ATOM 734 N N . ARG A 1 90 ? -7.764 -2.797 -4.905 1.00 87.94 90 ARG A N 1
ATOM 735 C CA . ARG A 1 90 ? -6.674 -3.770 -4.691 1.00 87.94 90 ARG A CA 1
ATOM 736 C C . ARG A 1 90 ? -6.949 -5.125 -5.342 1.00 87.94 90 ARG A C 1
ATOM 738 O O . ARG A 1 90 ? -6.015 -5.795 -5.777 1.00 87.94 90 ARG A O 1
ATOM 745 N N . HIS A 1 91 ? -8.214 -5.516 -5.435 1.00 85.50 91 HIS A N 1
ATOM 746 C CA . HIS A 1 91 ? -8.629 -6.766 -6.068 1.00 85.50 91 HIS A CA 1
ATOM 747 C C . HIS A 1 91 ? -8.599 -6.639 -7.601 1.00 85.50 91 HIS A C 1
ATOM 749 O O . HIS A 1 91 ? -8.842 -5.548 -8.128 1.00 85.50 91 HIS A O 1
ATOM 755 N N . PRO A 1 92 ? -8.219 -7.706 -8.319 1.00 87.69 92 PRO A N 1
ATOM 756 C CA . PRO A 1 92 ? -8.278 -7.736 -9.776 1.00 87.69 92 PRO A CA 1
ATOM 757 C C . PRO A 1 92 ? -9.729 -7.783 -10.257 1.00 87.69 92 PRO A C 1
ATOM 759 O O . PRO A 1 92 ? -10.605 -8.286 -9.551 1.00 87.69 92 PRO A O 1
ATOM 762 N N . TYR A 1 93 ? -9.971 -7.281 -11.464 1.00 89.75 93 TYR A N 1
ATOM 763 C CA . TYR A 1 93 ? -11.217 -7.534 -12.181 1.00 89.75 93 TYR A CA 1
ATOM 764 C C . TYR A 1 93 ? -11.062 -8.755 -13.094 1.00 89.75 93 TYR A C 1
ATOM 766 O O . TYR A 1 93 ? -10.005 -8.958 -13.687 1.00 89.75 93 TYR A O 1
ATOM 774 N N . GLU A 1 94 ? -12.118 -9.562 -13.222 1.00 92.44 94 GLU A N 1
ATOM 775 C CA . GLU A 1 94 ? -12.158 -10.668 -14.197 1.00 92.44 94 GLU A CA 1
ATOM 776 C C . GLU A 1 94 ? -12.244 -10.148 -15.640 1.00 92.44 94 GLU A C 1
ATOM 778 O O . GLU A 1 94 ? -11.689 -10.734 -16.567 1.00 92.44 94 GLU A O 1
ATOM 783 N N . ASP A 1 95 ? -12.922 -9.014 -15.822 1.00 95.44 95 ASP A N 1
ATOM 784 C CA . ASP A 1 95 ? -13.053 -8.332 -17.104 1.00 95.44 95 ASP A CA 1
ATOM 785 C C . ASP A 1 95 ? -11.741 -7.623 -17.474 1.00 95.44 95 ASP A C 1
ATOM 787 O O . ASP A 1 95 ? -11.276 -6.724 -16.767 1.00 95.44 95 ASP A O 1
ATOM 791 N N . ILE A 1 96 ? -11.167 -8.017 -18.612 1.00 91.75 96 ILE A N 1
ATOM 792 C CA . ILE A 1 96 ? -9.878 -7.520 -19.107 1.00 91.75 96 ILE A CA 1
ATOM 793 C C . ILE A 1 96 ? -9.916 -6.014 -19.399 1.00 91.75 96 ILE A C 1
ATOM 795 O O . ILE A 1 96 ? -8.938 -5.319 -19.121 1.00 91.75 96 ILE A O 1
ATOM 799 N N . GLU A 1 97 ? -11.011 -5.484 -19.944 1.00 92.75 97 GLU A N 1
ATOM 800 C CA . GLU A 1 97 ? -11.110 -4.058 -20.275 1.00 92.75 97 GLU A CA 1
ATOM 801 C C . GLU A 1 97 ? -11.227 -3.208 -19.008 1.00 92.75 97 GLU A C 1
ATOM 803 O O . GLU A 1 97 ? -10.592 -2.155 -18.898 1.00 92.75 97 GLU A O 1
ATOM 808 N N . LYS A 1 98 ? -11.947 -3.701 -17.993 1.00 91.88 98 LYS A N 1
ATOM 809 C CA . LYS A 1 98 ? -11.959 -3.064 -16.666 1.00 91.88 98 LYS A CA 1
ATOM 810 C C . LYS A 1 98 ? -10.601 -3.158 -15.980 1.00 91.88 98 LYS A C 1
ATOM 812 O O . LYS A 1 98 ? -10.155 -2.183 -15.377 1.00 91.88 98 LYS A O 1
ATOM 817 N N . GLU A 1 99 ? -9.920 -4.295 -16.089 1.00 91.12 99 GLU A N 1
ATOM 818 C CA . GLU A 1 99 ? -8.597 -4.502 -15.499 1.00 91.12 99 GLU A CA 1
ATOM 819 C C . GLU A 1 99 ? -7.535 -3.586 -16.129 1.00 91.12 99 GLU A C 1
ATOM 821 O O . GLU A 1 99 ? -6.727 -3.003 -15.405 1.00 91.12 99 GLU A O 1
ATOM 826 N N . LYS A 1 100 ? -7.577 -3.362 -17.452 1.00 90.81 100 LYS A N 1
ATOM 827 C CA . LYS A 1 100 ? -6.716 -2.380 -18.145 1.00 90.81 100 LYS A CA 1
ATOM 828 C C . LYS A 1 100 ? -6.883 -0.957 -17.613 1.00 90.81 100 LYS A C 1
ATOM 830 O O . LYS A 1 100 ? -5.944 -0.168 -17.679 1.00 90.81 100 LYS A O 1
ATOM 835 N N . MET A 1 101 ? -8.069 -0.634 -17.105 1.00 92.44 101 MET A N 1
ATOM 836 C CA . MET A 1 101 ? -8.414 0.680 -16.565 1.00 92.44 101 MET A CA 1
ATOM 837 C C . MET A 1 101 ? -8.332 0.738 -15.034 1.00 92.44 101 MET A C 1
ATOM 839 O O . MET A 1 101 ? -8.593 1.788 -14.441 1.00 92.44 101 MET A O 1
ATOM 843 N N . ARG A 1 102 ? -7.954 -0.360 -14.367 1.00 94.00 102 ARG A N 1
ATOM 844 C CA . ARG A 1 102 ? -7.844 -0.414 -12.908 1.00 94.00 102 ARG A CA 1
ATOM 845 C C . ARG A 1 102 ? -6.763 0.547 -12.421 1.00 94.00 102 ARG A C 1
ATOM 847 O O . ARG A 1 102 ? -5.631 0.522 -12.907 1.00 94.00 102 ARG A O 1
ATOM 854 N N . ASN A 1 103 ? -7.115 1.368 -11.427 1.00 94.50 103 ASN A N 1
ATOM 855 C CA . ASN A 1 103 ? -6.227 2.355 -10.805 1.00 94.50 103 ASN A CA 1
ATOM 856 C C . ASN A 1 103 ? -5.483 3.207 -11.847 1.00 94.50 103 ASN A C 1
ATOM 858 O O . ASN A 1 103 ? -4.253 3.329 -11.787 1.00 94.50 103 ASN A O 1
ATOM 862 N N . ARG A 1 104 ? -6.211 3.732 -12.843 1.00 95.12 104 ARG A N 1
ATOM 863 C CA . ARG A 1 104 ? -5.616 4.542 -13.905 1.00 95.12 104 ARG A CA 1
ATOM 864 C C . ARG A 1 104 ? -5.414 5.980 -13.442 1.00 95.12 104 ARG A C 1
ATOM 866 O O . ARG A 1 104 ? -6.384 6.698 -13.228 1.00 95.12 104 ARG A O 1
ATOM 873 N N . PHE A 1 105 ? -4.158 6.407 -13.331 1.00 94.81 105 PHE A N 1
ATOM 874 C CA . PHE A 1 105 ? -3.797 7.767 -12.919 1.00 94.81 105 PHE A CA 1
ATOM 875 C C . PHE A 1 105 ? -2.741 8.374 -13.852 1.00 94.81 105 PHE A C 1
ATOM 877 O O . PHE A 1 105 ? -1.919 7.640 -14.411 1.00 94.81 105 PHE A O 1
ATOM 884 N N . PRO A 1 106 ? -2.707 9.711 -14.013 1.00 94.56 106 PRO A N 1
ATOM 885 C CA . PRO A 1 106 ? -1.608 10.381 -14.698 1.00 94.56 106 PRO A CA 1
ATOM 886 C C . PRO A 1 106 ? -0.273 10.092 -14.008 1.00 94.56 106 PRO A C 1
ATOM 888 O O . PRO A 1 106 ? -0.186 10.122 -12.778 1.00 94.56 106 PRO A O 1
ATOM 891 N N . LEU A 1 107 ? 0.791 9.888 -14.789 1.00 92.69 107 LEU A N 1
ATOM 892 C CA . LEU A 1 107 ? 2.117 9.594 -14.238 1.00 92.69 107 LEU A CA 1
ATOM 893 C C . LEU A 1 107 ? 2.586 10.677 -13.251 1.00 92.69 107 LEU A C 1
ATOM 895 O O . LEU A 1 107 ? 3.124 10.350 -12.200 1.00 92.69 107 LEU A O 1
ATOM 899 N N . ALA A 1 108 ? 2.311 11.953 -13.540 1.00 92.75 108 ALA A N 1
ATOM 900 C CA . ALA A 1 108 ? 2.643 13.065 -12.650 1.00 92.75 108 ALA A CA 1
ATOM 901 C C . ALA A 1 108 ? 2.019 12.919 -11.250 1.00 92.75 108 ALA A C 1
ATOM 903 O O . ALA A 1 108 ? 2.682 13.216 -10.264 1.00 92.75 108 ALA A O 1
ATOM 904 N N . VAL A 1 109 ? 0.787 12.406 -11.153 1.00 91.62 109 VAL A N 1
ATOM 905 C CA . VAL A 1 109 ? 0.106 12.151 -9.872 1.00 91.62 109 VAL A CA 1
ATOM 906 C C . VAL A 1 109 ? 0.759 10.984 -9.138 1.00 91.62 109 VAL A C 1
ATOM 908 O O . VAL A 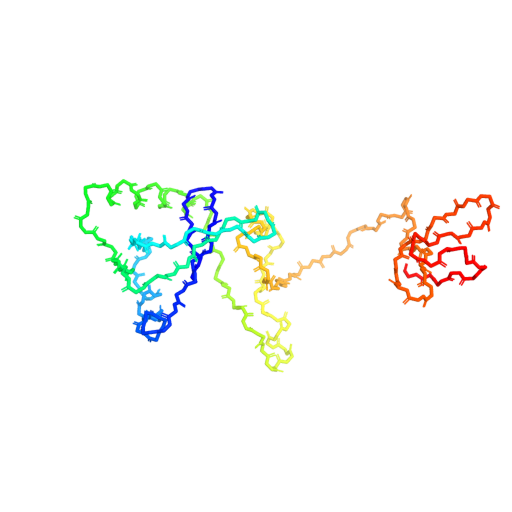1 109 ? 0.997 11.067 -7.939 1.00 91.62 109 VAL A O 1
ATOM 911 N N . LEU A 1 110 ? 1.100 9.903 -9.845 1.00 92.25 110 LEU A N 1
ATOM 912 C CA . LEU A 1 110 ? 1.790 8.761 -9.237 1.00 92.25 110 LEU A CA 1
ATOM 913 C C . LEU A 1 110 ? 3.168 9.154 -8.683 1.00 92.25 110 LEU A C 1
ATOM 915 O O . LEU A 1 110 ? 3.569 8.654 -7.635 1.00 92.25 110 LEU A O 1
ATOM 919 N N . LEU A 1 111 ? 3.869 10.078 -9.346 1.00 90.94 111 LEU A N 1
ATOM 920 C CA . LEU A 1 111 ? 5.178 10.574 -8.915 1.00 90.94 111 LEU A CA 1
ATOM 921 C C . LEU A 1 111 ? 5.125 11.437 -7.646 1.00 90.94 111 LEU A C 1
ATOM 923 O O . LEU A 1 111 ? 6.141 11.540 -6.960 1.00 90.94 111 LEU A O 1
ATOM 927 N N . THR A 1 112 ? 3.977 12.032 -7.299 1.00 88.75 112 THR A N 1
ATOM 928 C CA . THR A 1 112 ? 3.830 12.742 -6.015 1.00 88.75 112 THR A CA 1
ATOM 929 C C . THR A 1 112 ? 3.560 11.792 -4.852 1.00 88.75 112 THR A C 1
ATOM 931 O O . THR A 1 112 ? 3.683 12.190 -3.694 1.00 88.75 112 THR A O 1
ATOM 934 N N . GLN A 1 113 ? 3.179 10.541 -5.118 1.00 87.44 113 GLN A N 1
ATOM 935 C CA . GLN A 1 113 ? 2.833 9.574 -4.084 1.00 87.44 113 GLN A CA 1
ATOM 936 C C . GLN A 1 113 ? 4.063 8.944 -3.425 1.00 87.44 113 GLN A C 1
ATOM 938 O O . GLN A 1 113 ? 5.137 8.831 -4.007 1.00 87.44 113 GLN A O 1
ATOM 943 N N . THR A 1 114 ? 3.884 8.450 -2.197 1.00 84.06 114 THR A N 1
ATOM 944 C CA . THR A 1 114 ? 4.893 7.620 -1.522 1.00 84.06 114 THR A CA 1
ATOM 945 C C . THR A 1 114 ? 4.698 6.148 -1.913 1.00 84.06 114 THR A C 1
ATOM 947 O O . THR A 1 114 ? 3.686 5.566 -1.513 1.00 84.06 114 THR A O 1
ATOM 950 N N . PRO A 1 115 ? 5.644 5.491 -2.622 1.00 84.19 115 PRO A N 1
ATOM 951 C CA . PRO A 1 115 ? 5.443 4.128 -3.135 1.00 84.19 115 PRO A CA 1
ATOM 952 C C . PRO A 1 115 ? 5.101 3.094 -2.056 1.00 84.19 115 PRO A C 1
ATOM 954 O O . PRO A 1 115 ? 4.276 2.210 -2.270 1.00 84.19 115 PRO A O 1
ATOM 957 N N . LYS A 1 116 ? 5.684 3.237 -0.859 1.00 79.81 116 LYS A N 1
ATOM 958 C CA . LYS A 1 116 ? 5.463 2.324 0.274 1.00 79.81 116 LYS A CA 1
ATOM 959 C C . LYS A 1 116 ? 4.003 2.292 0.752 1.00 79.81 116 LYS A C 1
ATOM 961 O O . LYS A 1 116 ? 3.559 1.275 1.271 1.00 79.81 116 LYS A O 1
ATOM 966 N N . THR A 1 117 ? 3.244 3.374 0.564 1.00 80.44 117 THR A N 1
ATOM 967 C CA . THR A 1 117 ? 1.819 3.448 0.939 1.00 80.44 117 THR A CA 1
ATOM 968 C C . THR A 1 117 ? 0.952 2.517 0.085 1.00 80.44 117 THR A C 1
ATOM 970 O O . THR A 1 117 ? -0.079 2.020 0.541 1.00 80.44 117 THR A O 1
ATOM 973 N N . TYR A 1 118 ? 1.398 2.227 -1.137 1.00 84.50 118 TYR A N 1
ATOM 974 C CA . TYR A 1 118 ? 0.664 1.450 -2.131 1.00 84.50 118 TYR A CA 1
ATOM 975 C C . TYR A 1 118 ? 1.366 0.119 -2.451 1.00 84.50 118 TYR A C 1
ATOM 977 O O . TYR A 1 118 ? 1.262 -0.396 -3.563 1.00 84.50 118 TYR A O 1
ATOM 985 N N . GLU A 1 119 ? 2.079 -0.459 -1.476 1.00 83.44 119 GLU A N 1
ATOM 986 C CA . GLU A 1 119 ? 2.709 -1.780 -1.615 1.00 83.44 119 GLU A CA 1
ATOM 987 C C . GLU A 1 119 ? 1.650 -2.832 -2.017 1.00 83.44 119 GLU A C 1
ATOM 989 O O . GLU A 1 119 ? 0.549 -2.887 -1.451 1.00 83.44 119 GLU A O 1
ATOM 994 N N . GLY A 1 120 ? 1.966 -3.625 -3.049 1.00 83.75 120 GLY A N 1
ATOM 995 C CA . GLY A 1 120 ? 1.078 -4.648 -3.618 1.00 83.75 120 GLY A CA 1
ATOM 996 C C . GLY A 1 120 ? -0.027 -4.130 -4.550 1.00 83.75 120 GLY A C 1
ATOM 997 O O . GLY A 1 120 ? -0.851 -4.921 -5.002 1.00 83.75 120 GLY A O 1
ATOM 998 N N . VAL A 1 121 ? -0.072 -2.829 -4.850 1.00 89.88 121 VAL A N 1
ATOM 999 C CA . VAL A 1 121 ? -1.092 -2.231 -5.724 1.00 89.88 121 VAL A CA 1
ATOM 1000 C C . VAL A 1 121 ? -0.554 -2.091 -7.144 1.00 89.88 121 VAL A C 1
ATOM 1002 O O . VAL A 1 121 ? 0.544 -1.580 -7.358 1.00 89.88 121 VAL A O 1
ATOM 1005 N N . ARG A 1 122 ? -1.347 -2.519 -8.130 1.00 90.81 122 ARG A N 1
ATOM 1006 C CA . ARG A 1 122 ? -1.055 -2.297 -9.549 1.00 90.81 122 ARG A CA 1
ATOM 1007 C C . ARG A 1 122 ? -1.733 -1.013 -10.012 1.00 90.81 122 ARG A C 1
ATOM 1009 O O . ARG A 1 122 ? -2.933 -0.847 -9.800 1.00 90.81 122 ARG A O 1
ATOM 1016 N N . PHE A 1 123 ? -0.961 -0.144 -10.651 1.00 94.12 123 PHE A N 1
ATOM 1017 C CA . PHE A 1 123 ? -1.443 1.078 -11.287 1.00 94.12 123 PHE A CA 1
ATOM 1018 C C . PHE A 1 123 ? -1.334 0.965 -12.799 1.00 94.12 123 PHE A C 1
ATOM 1020 O O . PHE A 1 123 ? -0.468 0.258 -13.321 1.00 94.12 123 PHE A O 1
ATOM 1027 N N . THR A 1 124 ? -2.198 1.693 -13.492 1.00 94.19 124 THR A N 1
ATOM 1028 C CA . THR A 1 124 ? -2.128 1.873 -14.940 1.00 94.19 124 THR A CA 1
ATOM 1029 C C . THR A 1 124 ? -1.976 3.363 -15.244 1.00 94.19 124 THR A C 1
ATOM 1031 O O . THR A 1 124 ? -2.413 4.222 -14.478 1.00 94.19 124 THR A O 1
ATOM 1034 N N . CYS A 1 125 ? -1.292 3.703 -16.332 1.00 94.38 125 CYS A N 1
ATOM 1035 C CA . CYS A 1 125 ? -1.156 5.088 -16.772 1.00 94.38 125 CYS A CA 1
ATOM 1036 C C . CYS A 1 125 ? -1.079 5.142 -18.296 1.00 94.38 125 CYS A C 1
ATOM 1038 O O . CYS A 1 125 ? -0.732 4.157 -18.947 1.00 94.38 125 CYS A O 1
ATOM 1040 N N . GLU A 1 126 ? -1.448 6.286 -18.859 1.00 93.50 126 GLU A N 1
ATOM 1041 C CA . GLU A 1 126 ? -1.184 6.596 -20.261 1.00 93.50 126 GLU A CA 1
ATOM 1042 C C . GLU A 1 126 ? 0.120 7.376 -20.365 1.00 93.50 126 GLU A C 1
ATOM 1044 O O . GLU A 1 126 ? 0.372 8.274 -19.558 1.00 93.50 126 GLU A O 1
ATOM 1049 N N . GLY A 1 127 ? 0.939 7.050 -21.357 1.00 91.81 127 GLY A N 1
ATOM 1050 C CA . GLY A 1 127 ? 2.183 7.758 -21.594 1.00 91.81 127 GLY A CA 1
ATOM 1051 C C . GLY A 1 127 ? 2.747 7.464 -22.973 1.00 91.81 127 GLY A C 1
ATOM 1052 O O . GLY A 1 127 ? 2.512 6.400 -23.541 1.00 91.81 127 GLY A O 1
ATOM 1053 N N . ASN A 1 128 ? 3.523 8.417 -23.480 1.00 94.81 128 ASN A N 1
ATOM 1054 C CA . ASN A 1 128 ? 4.272 8.274 -24.719 1.00 94.81 128 ASN A CA 1
ATOM 1055 C C . ASN A 1 128 ? 5.733 7.974 -24.389 1.00 94.81 128 ASN A C 1
ATOM 1057 O O . ASN A 1 128 ? 6.339 8.647 -23.553 1.00 94.81 128 ASN A O 1
ATOM 1061 N N . ILE A 1 129 ? 6.308 6.978 -25.059 1.00 93.44 129 ILE A N 1
ATOM 1062 C CA . ILE A 1 129 ? 7.735 6.675 -24.943 1.00 93.44 129 ILE A CA 1
ATOM 1063 C C . ILE A 1 129 ? 8.493 7.734 -25.742 1.00 93.44 129 ILE A C 1
ATOM 1065 O O . ILE A 1 129 ? 8.393 7.783 -26.965 1.00 93.44 129 ILE A O 1
ATOM 1069 N N . THR A 1 130 ? 9.234 8.598 -25.053 1.00 94.06 130 THR A N 1
ATOM 1070 C CA . THR A 1 130 ? 10.008 9.678 -25.685 1.00 94.06 130 THR A CA 1
ATOM 1071 C C . THR A 1 130 ? 11.423 9.247 -26.048 1.00 94.06 130 THR A C 1
ATOM 1073 O O . THR A 1 130 ? 11.975 9.706 -27.044 1.00 94.06 130 THR A O 1
ATOM 1076 N N . SER A 1 131 ? 12.021 8.363 -25.254 1.00 91.94 131 SER A N 1
ATOM 1077 C CA . SER A 1 131 ? 13.355 7.825 -25.494 1.00 91.94 131 SER A CA 1
ATOM 1078 C C . SER A 1 131 ? 13.551 6.493 -24.772 1.00 91.94 131 SER A C 1
ATOM 1080 O O . SER A 1 131 ? 12.839 6.148 -23.828 1.00 91.94 131 SER A O 1
ATOM 1082 N N . ILE A 1 132 ? 14.531 5.730 -25.248 1.00 88.62 132 ILE A N 1
ATOM 1083 C CA . ILE A 1 132 ? 14.926 4.422 -24.729 1.00 88.62 132 ILE A CA 1
ATOM 1084 C C . ILE A 1 132 ? 16.417 4.528 -24.400 1.00 88.62 132 ILE A C 1
ATOM 1086 O O . ILE A 1 132 ? 17.224 4.833 -25.276 1.00 88.62 132 ILE A O 1
ATOM 1090 N N . GLN A 1 133 ? 16.796 4.311 -23.137 1.00 87.88 133 GLN A N 1
ATOM 1091 C CA . GLN A 1 133 ? 18.193 4.420 -22.704 1.00 87.88 133 GLN A CA 1
ATOM 1092 C C . GLN A 1 133 ? 19.015 3.218 -23.181 1.00 87.88 133 GLN A C 1
ATOM 1094 O O . GLN A 1 133 ? 19.068 2.198 -22.502 1.00 87.88 133 GLN A O 1
ATOM 1099 N N . THR A 1 134 ? 19.712 3.337 -24.307 1.00 87.44 134 THR A N 1
ATOM 1100 C CA . THR A 1 134 ? 20.487 2.236 -24.914 1.00 87.44 134 THR A CA 1
ATOM 1101 C C . THR A 1 134 ? 21.942 2.144 -24.445 1.00 87.44 134 THR A C 1
ATOM 1103 O O . THR A 1 134 ? 22.677 1.271 -24.894 1.00 87.44 134 THR A O 1
ATOM 1106 N N . SER A 1 135 ? 22.382 2.994 -23.507 1.00 87.06 135 SER A N 1
ATOM 1107 C CA . SER A 1 135 ? 23.775 2.991 -23.015 1.00 87.06 135 SER A CA 1
ATOM 1108 C C . SER A 1 135 ? 24.166 1.731 -22.231 1.00 87.06 135 SER A C 1
ATOM 1110 O O . SER A 1 135 ? 25.323 1.567 -21.854 1.00 87.06 135 SER A O 1
ATOM 1112 N N . LYS A 1 136 ? 23.191 0.892 -21.880 1.00 80.88 136 LYS A N 1
ATOM 1113 C CA . LYS A 1 136 ? 23.376 -0.400 -21.222 1.00 80.88 136 LYS A CA 1
ATOM 1114 C C . LYS A 1 136 ? 22.592 -1.434 -22.010 1.00 80.88 136 LYS A C 1
ATOM 1116 O O . LYS A 1 136 ? 21.560 -1.099 -22.583 1.00 80.88 136 LYS A O 1
ATOM 1121 N N . TYR A 1 137 ? 23.053 -2.678 -22.001 1.00 82.38 137 TYR A N 1
ATOM 1122 C CA . TYR A 1 137 ? 22.309 -3.780 -22.598 1.00 82.38 137 TYR A CA 1
ATOM 1123 C C . TYR A 1 137 ? 20.966 -3.965 -21.886 1.00 82.38 137 TYR A C 1
ATOM 1125 O O . TYR A 1 137 ? 20.895 -3.952 -20.655 1.00 82.38 137 TYR A O 1
ATOM 1133 N N . TRP A 1 138 ? 19.911 -4.130 -22.684 1.00 82.69 138 TRP A N 1
ATOM 1134 C CA . TRP A 1 138 ? 18.547 -4.433 -22.224 1.00 82.69 138 TRP A CA 1
ATOM 1135 C C . TRP A 1 138 ? 18.336 -5.930 -22.016 1.00 82.69 138 TRP A C 1
ATOM 1137 O O . TRP A 1 138 ? 17.224 -6.367 -21.750 1.00 82.69 138 TRP A O 1
ATOM 1147 N N . TYR A 1 139 ? 19.422 -6.689 -22.131 1.00 86.81 139 TYR A N 1
ATOM 1148 C CA . TYR A 1 139 ? 19.488 -8.099 -21.842 1.00 86.81 139 TYR A CA 1
ATOM 1149 C C . TYR A 1 139 ? 20.671 -8.380 -20.915 1.00 86.81 139 TYR A C 1
ATOM 1151 O O . TYR A 1 139 ? 21.650 -7.626 -20.861 1.00 86.81 139 TYR A O 1
ATOM 1159 N N . TYR A 1 140 ? 20.605 -9.484 -20.189 1.00 88.12 140 TYR A N 1
ATOM 1160 C CA . TYR A 1 140 ? 21.715 -9.999 -19.404 1.00 88.12 140 TYR A CA 1
ATOM 1161 C C . TYR A 1 140 ? 21.829 -11.518 -19.557 1.00 88.12 140 TYR A C 1
ATOM 1163 O O . TYR A 1 140 ? 20.817 -12.208 -19.694 1.00 88.12 140 TYR A O 1
ATOM 1171 N N . PRO A 1 141 ? 23.058 -12.061 -19.513 1.00 89.88 141 PRO A N 1
ATOM 1172 C CA . PRO A 1 141 ? 23.241 -13.496 -19.427 1.00 89.88 141 PRO A CA 1
ATOM 1173 C C . PRO A 1 141 ? 22.722 -13.968 -18.064 1.00 89.88 141 PRO A C 1
ATOM 1175 O O . PRO A 1 141 ? 23.001 -13.375 -17.013 1.00 89.88 141 PRO A O 1
ATOM 1178 N N . SER A 1 142 ? 21.953 -15.044 -18.077 1.00 92.75 142 SER A N 1
ATOM 1179 C CA . SER A 1 142 ? 21.276 -15.629 -16.929 1.00 92.75 142 SER A CA 1
ATOM 1180 C C . SER A 1 142 ? 21.559 -17.124 -16.843 1.00 92.75 142 SER A C 1
ATOM 1182 O O . SER A 1 142 ? 21.813 -17.793 -17.847 1.00 92.75 142 SER A O 1
ATOM 1184 N N . CYS A 1 143 ? 21.524 -17.651 -15.623 1.00 91.31 143 CYS A N 1
ATOM 1185 C CA . CYS A 1 143 ? 21.693 -19.073 -15.382 1.00 91.31 143 CYS A CA 1
ATOM 1186 C C . CYS A 1 143 ? 20.528 -19.850 -16.001 1.00 91.31 143 CYS A C 1
ATOM 1188 O O . CYS A 1 143 ? 19.362 -19.500 -15.798 1.00 91.31 143 CYS A O 1
ATOM 1190 N N . THR A 1 144 ? 20.857 -20.937 -16.694 1.00 89.56 144 THR A N 1
ATOM 1191 C CA . THR A 1 144 ? 19.893 -21.851 -17.317 1.00 89.56 144 THR A CA 1
ATOM 1192 C C . THR A 1 144 ? 18.979 -22.539 -16.298 1.00 89.56 144 THR A C 1
ATOM 1194 O O . THR A 1 144 ? 17.870 -22.927 -16.652 1.00 89.56 144 THR A O 1
ATOM 1197 N N . THR A 1 145 ? 19.394 -22.614 -15.026 1.00 89.25 145 THR A N 1
ATOM 1198 C CA . THR A 1 145 ? 18.652 -23.279 -13.942 1.00 89.25 145 THR A CA 1
ATOM 1199 C C . THR A 1 145 ? 17.853 -22.318 -13.052 1.00 89.25 145 THR A C 1
ATOM 1201 O O . THR A 1 145 ? 16.716 -22.619 -12.706 1.00 89.25 145 THR A O 1
ATOM 1204 N N . CYS A 1 146 ? 18.403 -21.158 -12.654 1.00 87.75 146 CYS A N 1
ATOM 1205 C CA . CYS A 1 146 ? 17.779 -20.298 -11.626 1.00 87.75 146 CYS A CA 1
ATOM 1206 C C . CYS A 1 146 ? 17.510 -18.848 -12.023 1.00 87.75 146 CYS A C 1
ATOM 1208 O O . CYS A 1 146 ? 17.270 -18.028 -11.137 1.00 87.75 146 CYS A O 1
ATOM 1210 N N . ILE A 1 147 ? 17.576 -18.518 -13.319 1.00 86.44 147 ILE A N 1
ATOM 1211 C CA . ILE A 1 147 ? 17.287 -17.199 -13.924 1.00 86.44 147 ILE A CA 1
ATOM 1212 C C . ILE A 1 147 ? 18.104 -16.007 -13.392 1.00 86.44 147 ILE A C 1
ATOM 1214 O O . ILE A 1 147 ? 17.983 -14.898 -13.906 1.00 86.44 147 ILE A O 1
ATOM 1218 N N . GLN A 1 148 ? 18.964 -16.216 -12.394 1.00 89.00 148 GLN A N 1
ATOM 1219 C CA . GLN A 1 148 ? 19.832 -15.186 -11.839 1.00 89.00 148 GLN A CA 1
ATOM 1220 C C . GLN A 1 148 ? 20.876 -14.751 -12.864 1.00 89.00 148 GLN A C 1
ATOM 1222 O O . GLN A 1 148 ? 21.403 -15.576 -13.614 1.00 89.00 148 GLN A O 1
ATOM 1227 N N . LYS A 1 149 ? 21.211 -13.458 -12.848 1.00 90.44 149 LYS A N 1
ATOM 1228 C CA . LYS A 1 149 ? 22.283 -12.901 -13.674 1.00 90.44 149 LYS A CA 1
ATOM 1229 C C . LYS A 1 149 ? 23.616 -13.576 -13.346 1.00 90.44 149 LYS A C 1
ATOM 1231 O O . LYS A 1 149 ? 24.012 -13.629 -12.179 1.00 90.44 149 LYS A O 1
ATOM 1236 N N . VAL A 1 150 ? 24.304 -14.059 -14.375 1.00 92.69 150 VAL A N 1
ATOM 1237 C CA . VAL A 1 150 ? 25.626 -14.690 -14.246 1.00 92.69 150 VAL A CA 1
ATOM 1238 C C . VAL A 1 150 ? 26.726 -13.643 -14.366 1.00 92.69 150 VAL A C 1
ATOM 1240 O O . VAL A 1 150 ? 26.523 -12.563 -14.930 1.00 92.69 150 VAL A O 1
ATOM 1243 N N . ARG A 1 151 ? 27.882 -13.933 -13.773 1.00 90.25 151 ARG A N 1
ATOM 1244 C CA . ARG A 1 151 ? 29.083 -13.104 -13.893 1.00 90.25 151 ARG A CA 1
ATOM 1245 C C . ARG A 1 151 ? 29.939 -13.652 -15.012 1.00 90.25 151 ARG A C 1
ATOM 1247 O O . ARG A 1 151 ? 30.086 -14.855 -15.105 1.00 90.25 151 ARG A O 1
ATOM 1254 N N . GLU A 1 152 ? 30.500 -12.783 -15.826 1.00 86.81 152 GLU A N 1
ATOM 1255 C CA . GLU A 1 152 ? 31.485 -13.184 -16.822 1.00 86.81 152 GLU A CA 1
ATOM 1256 C C . GLU A 1 152 ? 32.876 -12.934 -16.241 1.00 86.81 152 GLU A C 1
ATOM 1258 O O . GLU A 1 152 ? 33.178 -11.802 -15.862 1.00 86.81 152 GLU A O 1
ATOM 1263 N N . ASN A 1 153 ? 33.685 -13.988 -16.130 1.00 82.56 153 ASN A N 1
ATOM 1264 C CA . ASN A 1 153 ? 35.086 -13.927 -15.720 1.00 82.56 153 ASN A CA 1
ATOM 1265 C C . ASN A 1 153 ? 35.916 -14.667 -16.774 1.00 82.56 153 ASN A C 1
ATOM 1267 O O . ASN A 1 153 ? 35.727 -15.867 -16.956 1.00 82.56 153 ASN A O 1
ATOM 1271 N N . ASP A 1 154 ? 36.805 -13.960 -17.471 1.00 81.56 154 ASP A N 1
ATOM 1272 C CA . ASP A 1 154 ? 37.711 -14.530 -18.483 1.00 81.56 154 ASP A CA 1
ATOM 1273 C C . ASP A 1 154 ? 37.010 -15.419 -19.534 1.00 81.56 154 ASP A C 1
ATOM 1275 O O . ASP A 1 154 ? 37.517 -16.463 -19.938 1.00 81.56 154 ASP A O 1
ATOM 1279 N N . GLY A 1 155 ? 35.811 -15.011 -19.973 1.00 79.94 155 GLY A N 1
ATOM 1280 C CA . GLY A 1 155 ? 35.004 -15.734 -20.965 1.00 79.94 155 GLY A CA 1
ATOM 1281 C C . GLY A 1 155 ? 34.175 -16.899 -20.409 1.00 79.94 155 GLY A C 1
ATOM 1282 O O . GLY A 1 155 ? 33.437 -17.528 -21.163 1.00 79.94 155 GLY A O 1
ATOM 1283 N N . VAL A 1 156 ? 34.246 -17.172 -19.103 1.00 85.88 156 VAL A N 1
ATOM 1284 C CA . VAL A 1 156 ? 33.422 -18.178 -18.422 1.00 85.88 156 VAL A CA 1
ATOM 1285 C C . VAL A 1 156 ? 32.300 -17.487 -17.656 1.00 85.88 156 VAL A C 1
ATOM 1287 O O . VAL A 1 156 ? 32.534 -16.587 -16.843 1.00 85.88 156 VAL A O 1
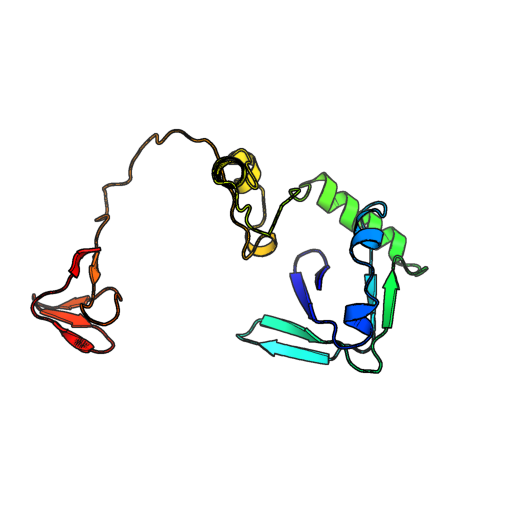ATOM 1290 N N . PHE A 1 157 ? 31.062 -17.919 -17.892 1.00 89.69 157 PHE A N 1
ATOM 1291 C CA . PHE A 1 157 ? 29.917 -17.430 -17.138 1.00 89.69 157 PHE A CA 1
ATOM 1292 C C . PHE A 1 157 ? 29.772 -18.210 -15.837 1.00 89.69 157 PHE A C 1
ATOM 1294 O O . PHE A 1 157 ? 29.636 -19.418 -15.865 1.00 89.69 157 PHE A O 1
ATOM 1301 N N . ASP A 1 158 ? 29.746 -17.544 -14.692 1.00 90.75 158 ASP A N 1
ATOM 1302 C CA . ASP A 1 158 ? 29.606 -18.177 -13.384 1.00 90.75 158 ASP A CA 1
ATOM 1303 C C . ASP A 1 158 ? 28.304 -17.753 -12.695 1.00 90.75 158 ASP A C 1
ATOM 1305 O O . ASP A 1 158 ? 27.996 -16.564 -12.512 1.00 90.75 158 ASP A O 1
ATOM 1309 N N . CYS A 1 159 ? 27.511 -18.751 -12.313 1.00 90.38 159 CYS A N 1
ATOM 1310 C CA . CYS A 1 159 ? 26.351 -18.585 -11.461 1.00 90.38 159 CYS A CA 1
ATOM 1311 C C . CYS A 1 159 ? 26.750 -18.813 -10.005 1.00 90.38 159 CYS A C 1
ATOM 1313 O O . CYS A 1 159 ? 27.144 -19.910 -9.632 1.00 90.38 159 CYS A O 1
ATOM 1315 N N . ARG A 1 160 ? 26.472 -17.843 -9.129 1.00 89.19 160 ARG A N 1
ATOM 1316 C CA . ARG A 1 160 ? 26.755 -17.981 -7.687 1.00 89.19 160 ARG A CA 1
ATOM 1317 C C . ARG A 1 160 ? 26.148 -19.224 -7.020 1.00 89.19 160 ARG A C 1
ATOM 1319 O O . ARG A 1 160 ? 26.613 -19.608 -5.957 1.00 89.19 160 ARG A O 1
ATOM 1326 N N . ALA A 1 161 ? 25.075 -19.779 -7.585 1.00 89.88 161 ALA A N 1
ATOM 1327 C CA . ALA A 1 161 ? 24.376 -20.939 -7.036 1.00 89.88 161 ALA A CA 1
ATOM 1328 C C . ALA A 1 161 ? 24.731 -22.263 -7.735 1.00 89.88 161 ALA A C 1
ATOM 1330 O O . ALA A 1 161 ? 24.687 -23.303 -7.091 1.00 89.88 161 ALA A O 1
ATOM 1331 N N . HIS A 1 162 ? 25.060 -22.232 -9.031 1.00 87.62 162 HIS A N 1
ATOM 1332 C CA . HIS A 1 162 ? 25.238 -23.439 -9.856 1.00 87.62 162 HIS A CA 1
ATOM 1333 C C . HIS A 1 162 ? 26.645 -23.575 -10.451 1.00 87.62 162 HIS A C 1
ATOM 1335 O O . HIS A 1 162 ? 26.917 -24.559 -11.129 1.00 87.62 162 HIS A O 1
ATOM 1341 N N . GLY A 1 163 ? 27.533 -22.616 -10.182 1.00 87.19 163 GLY A N 1
ATOM 1342 C CA . GLY A 1 163 ? 28.900 -22.601 -10.681 1.00 87.19 163 GLY A CA 1
ATOM 1343 C C . GLY A 1 163 ? 29.005 -22.196 -12.158 1.00 87.19 163 GLY A C 1
ATOM 1344 O O . GLY A 1 163 ? 28.119 -21.494 -12.669 1.00 87.19 163 GLY A O 1
ATOM 1345 N N . PRO A 1 164 ? 30.086 -22.616 -12.839 1.00 88.94 164 PRO A N 1
ATOM 1346 C CA . PRO A 1 164 ? 30.384 -22.212 -14.204 1.00 88.94 164 PRO A CA 1
ATOM 1347 C C . PRO A 1 164 ? 29.385 -22.787 -15.216 1.00 88.94 164 PRO A C 1
ATOM 1349 O O . PRO A 1 164 ? 28.872 -23.896 -15.080 1.00 88.94 164 PRO A O 1
ATOM 1352 N N . LEU A 1 165 ? 29.126 -22.005 -16.254 1.00 87.44 165 LEU A N 1
ATOM 1353 C CA . LEU A 1 165 ? 28.164 -22.226 -17.318 1.00 87.44 165 LEU A CA 1
ATOM 1354 C C . LEU A 1 165 ? 28.853 -21.935 -18.648 1.00 87.44 165 LEU A C 1
ATOM 1356 O O . LEU A 1 165 ? 29.369 -20.840 -18.867 1.00 87.44 165 LEU A O 1
ATOM 1360 N N . GLU A 1 166 ? 28.804 -22.903 -19.557 1.00 82.25 166 GLU A N 1
ATOM 1361 C CA . GLU A 1 166 ? 29.299 -22.716 -20.923 1.00 82.25 166 GLU A CA 1
ATOM 1362 C C . GLU A 1 166 ? 28.324 -21.886 -21.767 1.00 82.25 166 GLU A C 1
ATOM 1364 O O . GLU A 1 166 ? 28.741 -21.044 -22.553 1.00 82.25 166 GLU A O 1
ATOM 1369 N N . ASN A 1 167 ? 27.014 -22.090 -21.575 1.00 85.88 167 ASN A N 1
ATOM 1370 C CA . ASN A 1 167 ? 25.964 -21.465 -22.380 1.00 85.88 167 ASN A CA 1
ATOM 1371 C C . ASN A 1 167 ? 24.875 -20.850 -21.485 1.00 85.88 167 ASN A C 1
ATOM 1373 O O . ASN A 1 167 ? 23.958 -21.561 -21.063 1.00 85.88 167 ASN A O 1
ATOM 1377 N N . PRO A 1 168 ? 24.947 -19.548 -21.155 1.00 89.31 168 PRO A N 1
ATOM 1378 C CA . PRO A 1 168 ? 23.881 -18.866 -20.430 1.00 89.31 168 PRO A CA 1
ATOM 1379 C C . PRO A 1 168 ? 22.679 -18.574 -21.341 1.00 89.31 168 PRO A C 1
ATOM 1381 O O . PRO A 1 168 ? 22.798 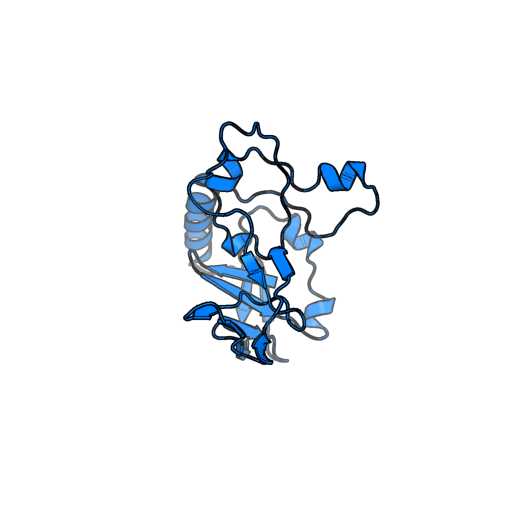-18.489 -22.562 1.00 89.31 168 PRO A O 1
ATOM 1384 N N . PHE A 1 169 ? 21.510 -18.339 -20.743 1.00 90.62 169 PHE A N 1
ATOM 1385 C CA . PHE A 1 169 ? 20.361 -17.783 -21.465 1.00 90.62 169 PHE A CA 1
ATOM 1386 C C . PHE A 1 169 ? 20.372 -16.262 -21.416 1.00 90.62 169 PHE A C 1
ATOM 1388 O O . PHE A 1 169 ? 20.685 -15.684 -20.378 1.00 90.6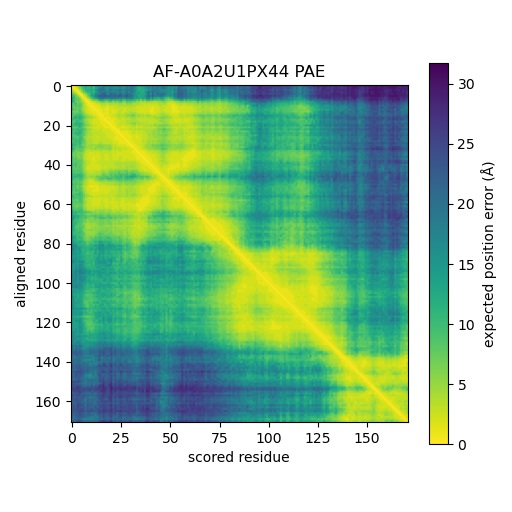2 169 PHE A O 1
ATOM 1395 N N . TYR A 1 170 ? 19.945 -15.606 -22.490 1.00 87.81 170 TYR A N 1
ATOM 1396 C CA . TYR A 1 170 ? 19.795 -14.153 -22.527 1.00 87.81 170 TYR A CA 1
ATOM 1397 C C . TYR A 1 170 ? 18.347 -13.765 -22.235 1.00 87.81 170 TYR A C 1
ATOM 1399 O O . TYR A 1 170 ? 17.420 -14.287 -22.856 1.00 87.81 170 TYR A O 1
ATOM 1407 N N . ARG A 1 171 ? 18.167 -12.884 -21.253 1.00 79.75 171 ARG A N 1
ATOM 1408 C CA . ARG A 1 171 ? 16.871 -12.361 -20.810 1.00 79.75 171 ARG A CA 1
ATOM 1409 C C . ARG A 1 171 ? 16.895 -10.853 -20.768 1.00 79.75 171 ARG A C 1
ATOM 1411 O O . ARG A 1 171 ? 17.979 -10.328 -20.436 1.00 79.75 171 ARG A O 1
#

Foldseek 3Di:
DWDDDPPDIEAEAEDDPRVVPPPPVVQVPDDPPKDKDKPDWDWDADPNGIYTYDDPPIDIDIQDPDPCSVVSRVSVVVVCVVQPDQDADLDADPDPVVNLCGQEDAPVNVVVDDVVVQPNGDHHYDDDDPDDPPPDDPKAFAAPPPRDGFDADPNWTADPVPGTDNDTDID

Solvent-accessible surface area (backbone atoms only — not comparable to full-atom values): 10850 Å² total; per-residue (Å²): 90,80,49,72,58,101,88,50,79,36,45,36,46,62,55,69,70,62,43,74,68,53,58,58,73,65,61,67,70,47,77,80,79,79,49,72,52,72,43,62,58,47,80,48,72,57,96,89,39,65,35,34,31,57,42,100,73,40,49,76,36,74,66,56,97,49,92,61,44,63,57,54,45,51,55,49,48,54,53,37,72,76,57,68,81,78,87,70,66,77,72,85,55,91,50,65,72,57,41,66,54,36,43,60,46,56,58,74,62,60,70,74,51,65,68,80,82,49,68,92,56,71,72,29,64,77,82,81,88,86,77,78,84,71,93,51,77,92,54,44,49,14,36,81,85,73,68,46,73,39,46,78,54,99,89,40,32,34,27,98,88,77,44,76,41,95,74,62,41,79,79

pLDDT: mean 85.86, std 9.84, range [37.5, 95.44]

Nearest PDB structures (foldseek):
  8idx-assembly2_B  TM=8.030E-01  e=1.449E-01  Mus musculus
  8rbz-assembly1_B  TM=5.491E-01  e=1.449E-01  Homo sapiens
  3kjp-assembly1_A  TM=6.303E-01  e=7.492E-01  Homo sapiens
  5yzp-assembly1_A  TM=6.608E-01  e=7.492E-01  Mus musculus domesticus
  8sh1-assembly1_A  TM=4.367E-01  e=9.056E-01  Homo sapiens

Secondary structure (DSSP, 8-state):
-EEEETTEEEEEE--THHHHS--HHHHHHSPSSPPEEE-SPEEEEETTEEEEE--TT--EEES---TTHHHHHHHHHHHHHHSPPP----SPPSSHHHHHTTTB--HHHHHHS-GGGGTT---B---------TTS-S--EE-TTT-PBPEEETTEEEETTTEEESSPEE-

Sequence (171 aa):
MSIANSRNSVELTLWDDLAETFQKDEIDKLQKPVIIAVTSCRVSKYYNKLQLSSTPATYYYINPKIPQLEQYQAEYRKLFNLNPPLEIVRHPYEDIEKEKMRNRFPLAVLLTQTPKTYEGVRFTCEGNITSIQTSKYWYYPSCTTCIQKVRENDGVFDCRAHGPLENPFYR

Organism: Artemisia annua (NCBI:txid35608)